Protein AF-A0ABD5JPQ4-F1 (afdb_monomer_lite)

Foldseek 3Di:
DDPVVLVVLLVVLVVDPPVCCVVPDPDDPVSSVVSVVVVVCVVVPCVVVCDPPDDDDDPVLVVQLVVCCVVCVPDDPVRSCVVCVVVVHNPDD

Sequence (93 aa):
YEPADRFWFAALSGLIPRRQWREIFPVTPGTLLAWHRRFIAAKWDYTARRDTGRPPTPTTIKKLVLRLARENPTWGHRRIQGELARLGYRVAA

pLDDT: mean 76.45, std 8.89, range [45.31, 89.56]

InterPro domains:
  IPR009057 Homedomain-like superfamily [SSF46689] (17-88)

Secondary structure (DSSP, 8-state):
--HHHHHHHHHHHTTS-GGGHHHH-SS-HHHHHHHHHHHHHHHT-GGGG---SSPPPPHHHHHHHHHHHHH-TT--HHHHHHHHHHTT-----

Radius of gyration: 28.56 Å; chains: 1; bounding box: 54×21×70 Å

Structure (mmCIF, N/CA/C/O backbone):
data_AF-A0ABD5JPQ4-F1
#
_entry.id   AF-A0ABD5JPQ4-F1
#
loop_
_atom_site.group_PDB
_atom_site.id
_atom_site.type_symbol
_atom_site.label_atom_id
_atom_site.label_alt_id
_atom_site.label_comp_id
_atom_site.label_asym_id
_atom_site.label_entity_id
_atom_site.label_seq_id
_atom_site.pdbx_PDB_ins_code
_atom_site.Cartn_x
_atom_site.Cartn_y
_atom_site.Cartn_z
_atom_site.occupancy
_atom_site.B_iso_or_equiv
_atom_site.auth_seq_id
_atom_site.auth_comp_id
_atom_site.auth_asym_id
_atom_site.auth_atom_id
_atom_site.pdbx_PDB_model_num
ATOM 1 N N . TYR A 1 1 ? 13.868 11.550 -30.697 1.00 56.09 1 TYR A N 1
ATOM 2 C CA . TYR A 1 1 ? 13.816 10.221 -30.063 1.00 56.09 1 TYR A CA 1
ATOM 3 C C . TYR A 1 1 ? 12.646 10.190 -29.114 1.00 56.09 1 TYR A C 1
ATOM 5 O O . TYR A 1 1 ? 12.738 10.749 -28.020 1.00 56.09 1 TYR A O 1
ATOM 13 N N . GLU A 1 2 ? 11.543 9.615 -29.579 1.00 74.19 2 GLU A N 1
ATOM 14 C CA . GLU A 1 2 ? 10.321 9.470 -28.799 1.00 74.19 2 GLU A CA 1
ATOM 15 C C . GLU A 1 2 ? 10.536 8.492 -27.630 1.00 74.19 2 GLU A C 1
ATOM 17 O O . GLU A 1 2 ? 11.408 7.618 -27.681 1.00 74.19 2 GLU A O 1
ATOM 22 N N . PRO A 1 3 ? 9.765 8.616 -26.537 1.00 62.75 3 PRO A N 1
ATOM 23 C CA . PRO A 1 3 ? 9.825 7.677 -25.418 1.00 62.75 3 PRO A CA 1
ATOM 24 C C . PRO A 1 3 ? 9.457 6.235 -25.815 1.00 62.75 3 PRO A C 1
ATOM 26 O O . PRO A 1 3 ? 9.960 5.300 -25.191 1.00 62.75 3 PRO A O 1
ATOM 29 N N . ALA A 1 4 ? 8.658 6.047 -26.871 1.00 70.25 4 ALA A N 1
ATOM 30 C CA . ALA A 1 4 ? 8.316 4.733 -27.415 1.00 70.25 4 ALA A CA 1
ATOM 31 C C . ALA A 1 4 ? 9.527 4.015 -28.041 1.00 70.25 4 ALA A C 1
ATOM 33 O O . ALA A 1 4 ? 9.718 2.820 -27.818 1.00 70.25 4 ALA A O 1
ATOM 34 N N . ASP A 1 5 ? 10.410 4.743 -28.731 1.00 70.50 5 ASP A N 1
ATOM 35 C CA . ASP A 1 5 ? 11.628 4.169 -29.321 1.00 70.50 5 ASP A CA 1
ATOM 36 C C . ASP A 1 5 ? 12.539 3.586 -28.238 1.00 70.50 5 ASP A C 1
ATOM 38 O O . ASP A 1 5 ? 13.088 2.490 -28.358 1.00 70.50 5 ASP A O 1
ATOM 42 N N . ARG A 1 6 ? 12.662 4.307 -27.116 1.00 70.69 6 ARG A N 1
ATOM 43 C CA . ARG A 1 6 ? 13.490 3.900 -25.971 1.00 70.69 6 ARG A CA 1
ATOM 44 C C . ARG A 1 6 ? 13.002 2.597 -25.347 1.00 70.69 6 ARG A C 1
ATOM 46 O O . ARG A 1 6 ? 13.821 1.817 -24.861 1.00 70.69 6 ARG A O 1
ATOM 53 N N . PHE A 1 7 ? 11.692 2.362 -25.372 1.00 69.94 7 PHE A N 1
ATOM 54 C CA . PHE A 1 7 ? 11.085 1.123 -24.902 1.00 69.94 7 PHE A CA 1
ATOM 55 C C . PHE A 1 7 ? 11.466 -0.062 -25.798 1.00 69.94 7 PHE A C 1
ATOM 57 O O . PHE A 1 7 ? 11.946 -1.073 -25.284 1.00 69.94 7 PHE A O 1
ATOM 64 N N . TRP A 1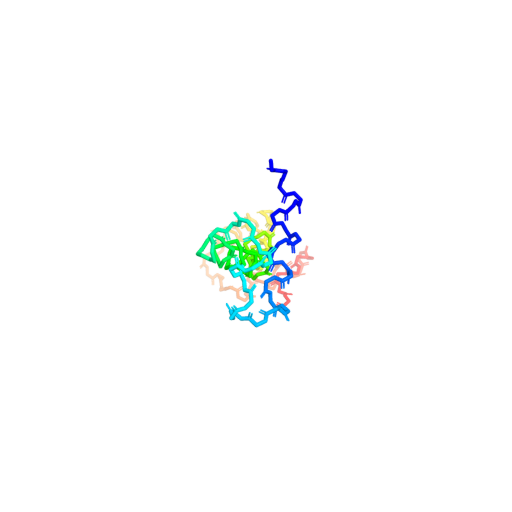 8 ? 11.349 0.080 -27.122 1.00 69.12 8 TRP A N 1
ATOM 65 C CA . TRP A 1 8 ? 11.739 -0.970 -28.070 1.00 69.12 8 TRP A CA 1
ATOM 66 C C . TRP A 1 8 ? 13.230 -1.288 -27.999 1.00 69.12 8 TRP A C 1
ATOM 68 O O . TRP A 1 8 ? 13.606 -2.458 -27.946 1.00 69.12 8 TRP A O 1
ATOM 78 N N . PHE A 1 9 ? 14.080 -0.267 -27.889 1.00 71.12 9 PHE A N 1
ATOM 79 C CA . PHE A 1 9 ? 15.515 -0.457 -27.694 1.00 71.12 9 PHE A CA 1
ATOM 80 C C . PHE A 1 9 ? 15.833 -1.187 -26.382 1.00 71.12 9 PHE A C 1
ATOM 82 O O . PHE A 1 9 ? 16.633 -2.122 -26.374 1.00 71.12 9 PHE A O 1
ATOM 89 N N . ALA A 1 10 ? 15.179 -0.821 -25.276 1.00 69.38 10 ALA A N 1
ATOM 90 C CA . ALA A 1 10 ? 15.365 -1.503 -2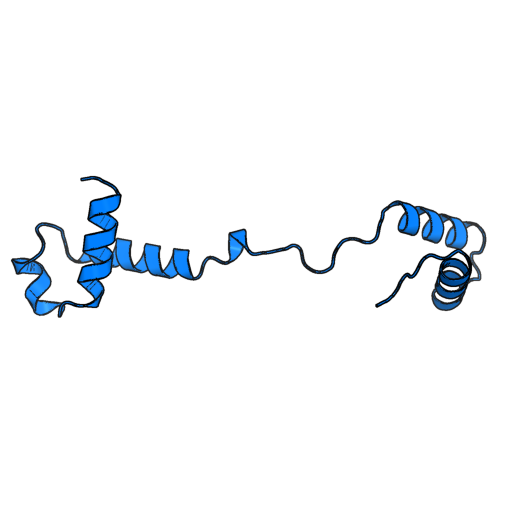3.998 1.00 69.38 10 ALA A CA 1
ATOM 91 C C . ALA A 1 10 ? 14.882 -2.965 -24.041 1.00 69.38 10 ALA A C 1
ATOM 93 O O . ALA A 1 10 ? 15.565 -3.839 -23.507 1.00 69.38 10 ALA A O 1
ATOM 94 N N . ALA A 1 11 ? 13.759 -3.254 -24.702 1.00 71.69 11 ALA A N 1
ATOM 95 C CA . ALA A 1 11 ? 13.237 -4.612 -24.850 1.00 71.69 11 ALA A CA 1
ATOM 96 C C . ALA A 1 11 ? 14.146 -5.486 -25.733 1.00 71.69 11 ALA A C 1
ATOM 98 O O . ALA A 1 11 ? 14.529 -6.586 -25.332 1.00 71.69 11 ALA A O 1
ATOM 99 N N . LEU A 1 12 ? 14.569 -4.968 -26.891 1.00 69.56 12 LEU A N 1
ATOM 100 C CA . LEU A 1 12 ? 15.474 -5.658 -27.817 1.00 69.56 12 LEU A CA 1
ATOM 101 C C . LEU A 1 12 ? 16.869 -5.878 -27.218 1.00 69.56 12 LEU A C 1
ATOM 103 O O . LEU A 1 12 ? 17.517 -6.879 -27.518 1.00 69.56 12 LEU A O 1
ATOM 107 N N . SER A 1 13 ? 17.314 -5.004 -26.309 1.00 69.69 13 SER A N 1
ATOM 108 C CA . SER A 1 13 ? 18.586 -5.185 -25.601 1.00 69.69 13 SER A CA 1
ATOM 109 C C . SER A 1 13 ? 18.662 -6.479 -24.790 1.00 69.69 13 SER A C 1
ATOM 111 O O . SER A 1 13 ? 19.736 -7.061 -24.672 1.00 69.69 13 SER A O 1
ATOM 113 N N . GLY A 1 14 ? 17.534 -6.964 -24.261 1.00 67.62 14 GLY A N 1
ATOM 114 C CA . GLY A 1 14 ? 17.488 -8.216 -23.503 1.00 67.62 14 GLY A CA 1
ATOM 115 C C . GLY A 1 14 ? 17.645 -9.469 -24.372 1.00 67.62 14 GLY A C 1
ATOM 116 O O . GLY A 1 14 ? 18.027 -10.516 -23.857 1.00 67.62 14 GLY A O 1
ATOM 117 N N . LEU A 1 15 ? 17.377 -9.355 -25.677 1.00 69.75 15 LEU A N 1
ATOM 118 C CA . LEU A 1 15 ? 17.382 -10.457 -26.646 1.00 69.75 15 LEU A CA 1
ATOM 119 C C . LEU A 1 15 ? 18.701 -10.571 -27.424 1.00 69.75 15 LEU A C 1
ATOM 121 O O . LEU A 1 15 ? 19.003 -11.633 -27.963 1.00 69.75 15 LEU A O 1
ATOM 125 N N . ILE A 1 16 ? 19.492 -9.497 -27.486 1.00 69.25 16 ILE A N 1
ATOM 126 C CA . ILE A 1 16 ? 20.686 -9.429 -28.336 1.00 69.25 16 ILE A CA 1
ATOM 127 C C . ILE A 1 16 ? 21.960 -9.603 -27.490 1.00 69.25 16 ILE A C 1
ATOM 129 O O . ILE A 1 16 ? 22.138 -8.899 -26.490 1.00 69.25 16 ILE A O 1
ATOM 133 N N . PRO A 1 17 ? 22.908 -10.474 -27.889 1.00 68.38 17 PRO A N 1
ATOM 134 C CA . PRO A 1 17 ? 24.199 -10.608 -27.221 1.00 68.38 17 PRO A CA 1
ATOM 135 C C . PRO A 1 17 ? 24.975 -9.283 -27.194 1.00 68.38 17 PRO A C 1
ATOM 137 O O . PRO A 1 17 ? 25.145 -8.627 -28.221 1.00 68.38 17 PRO A O 1
ATOM 140 N N . ARG A 1 18 ? 25.542 -8.924 -26.032 1.00 66.06 18 ARG A N 1
ATOM 141 C CA . ARG A 1 18 ? 26.275 -7.655 -25.800 1.00 66.06 18 ARG A CA 1
ATOM 142 C C . ARG A 1 18 ? 27.377 -7.335 -26.816 1.00 66.06 18 ARG A C 1
ATOM 144 O O . ARG A 1 18 ? 27.757 -6.178 -26.958 1.00 66.06 18 ARG A O 1
ATOM 151 N N . ARG A 1 19 ? 27.899 -8.352 -27.506 1.00 69.88 19 ARG A N 1
ATOM 152 C CA . ARG A 1 19 ? 28.951 -8.221 -28.523 1.00 69.88 19 ARG A CA 1
ATOM 153 C C . ARG A 1 19 ? 28.480 -7.457 -29.765 1.00 69.88 19 ARG A C 1
ATOM 155 O O . ARG A 1 19 ? 29.274 -6.736 -30.347 1.00 69.88 19 ARG A O 1
ATOM 162 N N . GLN A 1 20 ? 27.200 -7.565 -30.115 1.00 71.06 20 GLN A N 1
ATOM 163 C CA . GLN A 1 20 ? 26.631 -6.997 -31.346 1.00 71.06 20 GLN A CA 1
ATOM 164 C C . GLN A 1 20 ? 25.990 -5.617 -31.127 1.00 71.06 20 GLN A C 1
ATOM 166 O O . GLN A 1 20 ? 25.541 -4.965 -32.064 1.00 71.06 20 GLN A O 1
ATOM 171 N N . TRP A 1 21 ? 25.959 -5.125 -29.885 1.00 70.31 21 TRP A N 1
ATOM 172 C CA . TRP A 1 21 ? 25.281 -3.868 -29.558 1.00 70.31 21 TRP A CA 1
ATOM 173 C C . TRP A 1 21 ? 25.920 -2.642 -30.216 1.00 70.31 21 TRP A C 1
ATOM 175 O O . TRP A 1 21 ? 25.221 -1.670 -30.473 1.00 70.31 21 TRP A O 1
ATOM 185 N N . ARG A 1 22 ? 27.231 -2.684 -30.483 1.00 66.06 22 ARG A N 1
ATOM 186 C CA . ARG A 1 22 ? 27.967 -1.594 -31.144 1.00 66.06 22 ARG A CA 1
ATOM 187 C C . ARG A 1 22 ? 27.645 -1.454 -32.633 1.00 66.06 22 ARG A C 1
ATOM 189 O O . ARG A 1 22 ? 27.811 -0.365 -33.162 1.00 66.06 22 ARG A O 1
ATOM 196 N N . GLU A 1 23 ? 27.216 -2.532 -33.281 1.00 71.38 23 GLU A N 1
ATOM 197 C CA . GLU A 1 23 ? 26.878 -2.540 -34.710 1.00 71.38 23 GLU A CA 1
ATOM 198 C C . GLU A 1 23 ? 25.390 -2.265 -34.939 1.00 71.38 23 GLU A C 1
ATOM 200 O O . GLU A 1 23 ? 25.022 -1.621 -35.914 1.00 71.38 23 GLU A O 1
ATOM 205 N N . ILE A 1 24 ? 24.531 -2.727 -34.025 1.00 70.31 24 ILE A N 1
ATOM 206 C CA . ILE A 1 24 ? 23.073 -2.681 -34.194 1.00 70.31 24 ILE A CA 1
ATOM 207 C C . ILE A 1 24 ? 22.468 -1.379 -33.660 1.00 70.31 24 ILE A C 1
ATOM 209 O O . ILE A 1 24 ? 21.478 -0.892 -34.207 1.00 70.31 24 ILE A O 1
ATOM 213 N N . PHE A 1 25 ? 23.028 -0.803 -32.589 1.00 69.50 25 PHE A N 1
ATOM 214 C CA . PHE A 1 25 ? 22.438 0.370 -31.948 1.00 69.50 25 PHE A CA 1
ATOM 215 C C . PHE A 1 25 ? 23.287 1.631 -32.155 1.00 69.50 25 PHE A C 1
ATOM 217 O O . PHE A 1 25 ? 24.452 1.652 -31.759 1.00 69.50 25 PHE A O 1
ATOM 224 N N . PRO A 1 26 ? 22.691 2.739 -32.641 1.00 72.56 26 PRO A N 1
ATOM 225 C CA . PRO A 1 26 ? 23.364 4.038 -32.732 1.00 72.56 26 PRO A CA 1
ATOM 226 C C . PRO A 1 26 ? 23.530 4.723 -31.360 1.00 72.56 26 PRO A C 1
ATOM 228 O O . PRO A 1 26 ? 23.918 5.886 -31.279 1.00 72.56 26 PRO A O 1
ATOM 231 N N . VAL A 1 27 ? 23.193 4.031 -30.266 1.00 67.81 27 VAL A N 1
ATOM 232 C CA . VAL A 1 27 ? 23.144 4.562 -28.900 1.00 67.81 27 VAL A CA 1
ATOM 233 C C . VAL A 1 27 ? 24.150 3.821 -28.026 1.00 67.81 27 VAL A C 1
ATOM 235 O O . VAL A 1 27 ? 24.274 2.599 -28.094 1.00 67.81 27 VAL A O 1
ATOM 238 N N . THR A 1 28 ? 24.834 4.554 -27.146 1.00 76.25 28 THR A N 1
ATOM 239 C CA . THR A 1 28 ? 25.810 3.993 -26.207 1.00 76.25 28 THR A CA 1
ATOM 240 C C . THR A 1 28 ? 25.211 2.828 -25.399 1.00 76.25 28 THR A C 1
ATOM 242 O O . THR A 1 28 ? 24.174 3.010 -24.750 1.00 76.25 28 THR A O 1
ATOM 245 N N . PRO A 1 29 ? 25.886 1.662 -25.331 1.00 69.81 29 PRO A N 1
ATOM 246 C CA . PRO A 1 29 ? 25.448 0.496 -24.555 1.00 69.81 29 PRO A CA 1
ATOM 247 C C . PRO A 1 29 ? 25.055 0.805 -23.102 1.00 69.81 29 PRO A C 1
ATOM 249 O O . PRO A 1 29 ? 24.132 0.202 -22.555 1.00 69.81 29 PRO A O 1
ATOM 252 N N . GLY A 1 30 ? 25.733 1.773 -22.473 1.00 75.88 30 GLY A N 1
ATOM 253 C CA . GLY A 1 30 ? 25.433 2.224 -21.112 1.00 75.88 30 GLY A CA 1
ATOM 254 C C . GLY A 1 30 ? 24.043 2.852 -20.963 1.00 75.88 30 GLY A C 1
ATOM 255 O O . GLY A 1 30 ? 23.363 2.604 -19.969 1.00 75.88 30 GLY A O 1
ATOM 256 N N . THR A 1 31 ? 23.582 3.600 -21.965 1.00 80.19 31 THR A N 1
ATOM 257 C CA . THR A 1 31 ? 22.255 4.233 -21.968 1.00 80.19 31 THR A 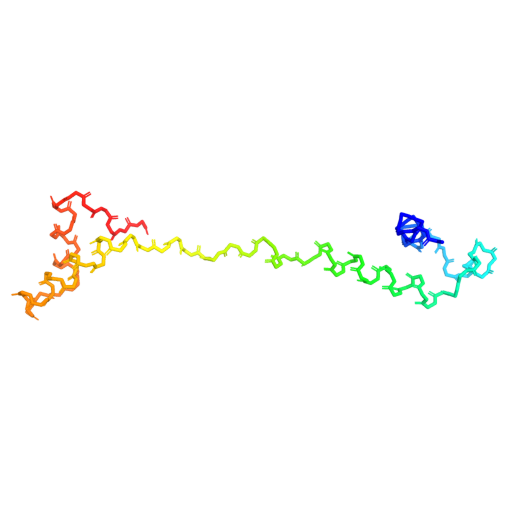CA 1
ATOM 258 C C . THR A 1 31 ? 21.147 3.192 -22.120 1.00 80.19 31 THR A C 1
ATOM 260 O O . THR A 1 31 ? 20.142 3.248 -21.414 1.00 80.19 31 THR A O 1
ATOM 263 N N . LEU A 1 32 ? 21.373 2.186 -22.970 1.00 75.88 32 LEU A N 1
ATOM 264 C CA . LEU A 1 32 ? 20.474 1.047 -23.163 1.00 75.88 32 LEU A CA 1
ATOM 265 C C . LEU A 1 32 ? 20.282 0.259 -21.854 1.00 75.88 32 LEU A C 1
ATOM 267 O O . LEU A 1 32 ? 19.159 -0.011 -21.427 1.00 75.88 32 LEU A O 1
ATOM 271 N N . LEU A 1 33 ? 21.389 -0.021 -21.157 1.00 79.62 33 LEU A N 1
ATOM 272 C CA . LEU A 1 33 ? 21.390 -0.662 -19.838 1.00 79.62 33 LEU A CA 1
ATOM 273 C C . LEU A 1 33 ? 20.665 0.176 -18.780 1.00 79.62 33 LEU A C 1
ATOM 275 O O . LEU A 1 33 ? 19.952 -0.383 -17.944 1.00 79.62 33 LEU A O 1
ATOM 279 N N . ALA A 1 34 ? 20.828 1.500 -18.803 1.00 82.56 34 ALA A N 1
ATOM 280 C CA . ALA A 1 34 ? 20.138 2.396 -17.881 1.00 82.56 34 ALA A CA 1
ATOM 281 C C . ALA A 1 34 ? 18.614 2.363 -18.087 1.00 82.56 34 ALA A C 1
ATOM 283 O O . ALA A 1 34 ? 17.865 2.313 -17.108 1.00 82.56 34 ALA A O 1
ATOM 284 N N . TRP A 1 35 ? 18.144 2.330 -19.338 1.00 83.00 35 TRP A N 1
ATOM 285 C CA . TRP A 1 35 ? 16.717 2.188 -19.648 1.00 83.00 35 TRP A CA 1
ATOM 286 C C . TRP A 1 35 ? 16.175 0.816 -19.254 1.00 83.00 35 TRP A C 1
ATOM 288 O O . TRP A 1 35 ? 15.137 0.745 -18.600 1.00 83.00 35 TRP A O 1
ATOM 298 N N . HIS A 1 36 ? 16.909 -0.258 -19.548 1.00 79.38 36 HIS A N 1
ATOM 299 C CA . HIS A 1 36 ? 16.530 -1.613 -19.149 1.00 79.38 36 HIS A CA 1
ATOM 300 C C . HIS A 1 36 ? 16.396 -1.749 -17.622 1.00 79.38 36 HIS A C 1
ATOM 302 O O . HIS A 1 36 ? 15.400 -2.270 -17.122 1.00 79.38 36 HIS A O 1
ATOM 308 N N . ARG A 1 37 ? 17.354 -1.208 -16.853 1.00 82.75 37 ARG A N 1
ATOM 309 C CA . ARG A 1 37 ? 17.284 -1.186 -15.380 1.00 82.75 37 ARG A CA 1
ATOM 310 C C . ARG A 1 37 ? 16.083 -0.397 -14.869 1.00 82.75 37 ARG A C 1
ATOM 312 O O . ARG A 1 37 ? 15.406 -0.870 -13.962 1.00 82.75 37 ARG A O 1
ATOM 319 N N . ARG A 1 38 ? 15.799 0.773 -15.454 1.00 83.94 38 ARG A N 1
ATOM 320 C CA . ARG A 1 38 ? 14.609 1.570 -15.111 1.00 83.94 38 ARG A CA 1
ATOM 321 C C . ARG A 1 38 ? 13.316 0.812 -15.392 1.00 83.94 38 ARG A C 1
ATOM 323 O O . ARG A 1 38 ? 12.410 0.865 -14.572 1.00 83.94 38 ARG A O 1
ATOM 330 N N . PHE A 1 39 ? 13.243 0.088 -16.505 1.00 81.06 39 PHE A N 1
ATOM 331 C CA . PHE A 1 39 ? 12.062 -0.695 -16.851 1.00 81.06 39 PHE A CA 1
ATOM 332 C C . PHE A 1 39 ? 11.843 -1.874 -15.896 1.00 81.06 39 PHE A C 1
ATOM 334 O O . PHE A 1 39 ? 10.733 -2.075 -15.411 1.00 81.06 39 PHE A O 1
ATOM 341 N N . ILE A 1 40 ? 12.906 -2.613 -15.560 1.00 81.75 40 ILE A N 1
ATOM 342 C CA . ILE A 1 40 ? 12.835 -3.671 -14.544 1.00 81.75 40 ILE A CA 1
ATOM 343 C C . ILE A 1 40 ? 12.397 -3.086 -13.201 1.00 81.75 40 ILE A C 1
ATOM 345 O O . ILE A 1 40 ? 11.485 -3.626 -12.583 1.00 81.75 40 ILE A O 1
ATOM 349 N N . ALA A 1 41 ? 12.999 -1.977 -12.768 1.00 83.69 41 ALA A N 1
ATOM 350 C CA . ALA A 1 41 ? 12.621 -1.317 -11.523 1.00 83.69 41 ALA A CA 1
ATOM 351 C C . ALA A 1 41 ? 11.139 -0.915 -11.523 1.00 83.69 41 ALA A C 1
ATOM 353 O O . ALA A 1 41 ? 10.444 -1.225 -10.567 1.00 83.69 41 ALA A O 1
ATOM 354 N N . ALA A 1 42 ? 10.637 -0.330 -12.614 1.00 82.06 42 ALA A N 1
ATOM 355 C CA . ALA A 1 42 ? 9.231 0.049 -12.754 1.00 82.06 42 ALA A CA 1
ATOM 356 C C . ALA A 1 42 ? 8.275 -1.159 -12.769 1.00 82.06 42 ALA A C 1
ATOM 358 O O . ALA A 1 42 ? 7.190 -1.087 -12.202 1.00 82.06 42 ALA A O 1
ATOM 359 N N . LYS A 1 43 ? 8.667 -2.296 -13.365 1.00 79.81 43 LYS A N 1
ATOM 360 C CA . LYS A 1 43 ? 7.869 -3.538 -13.328 1.00 79.81 43 LYS A CA 1
ATOM 361 C C . LYS A 1 43 ? 7.676 -4.058 -11.901 1.00 79.81 43 LYS A C 1
ATOM 363 O O . LYS A 1 43 ? 6.626 -4.617 -11.592 1.00 79.81 43 LYS A O 1
ATOM 368 N N . TRP A 1 44 ? 8.695 -3.898 -11.061 1.00 78.56 44 TRP A N 1
ATOM 369 C CA . TRP A 1 44 ? 8.680 -4.309 -9.656 1.00 78.56 44 TRP A CA 1
ATOM 370 C C . TRP A 1 44 ? 8.317 -3.168 -8.703 1.00 78.56 44 TRP A C 1
ATOM 372 O O . TRP A 1 44 ? 8.339 -3.355 -7.485 1.00 78.56 44 TRP A O 1
ATOM 382 N N . ASP A 1 45 ? 7.960 -2.002 -9.238 1.00 77.69 45 ASP A N 1
ATOM 383 C CA . ASP A 1 45 ? 7.499 -0.878 -8.447 1.00 77.69 45 ASP A CA 1
ATOM 384 C C . ASP A 1 45 ? 6.037 -1.105 -8.049 1.00 77.69 45 ASP A C 1
ATOM 386 O O . ASP A 1 45 ? 5.083 -0.708 -8.719 1.00 77.69 45 ASP A O 1
ATOM 390 N N . TYR A 1 46 ? 5.856 -1.801 -6.930 1.00 66.94 46 TYR A N 1
ATOM 391 C CA . TYR A 1 46 ? 4.546 -2.016 -6.324 1.00 66.94 46 TYR A CA 1
ATOM 392 C C . TYR A 1 46 ? 4.057 -0.801 -5.529 1.00 66.94 46 TYR A C 1
ATOM 394 O O . TYR A 1 46 ? 3.033 -0.907 -4.859 1.00 66.94 46 TYR A O 1
ATOM 402 N N . THR A 1 47 ? 4.732 0.355 -5.588 1.00 70.38 47 THR A N 1
ATOM 403 C CA . THR A 1 47 ? 4.359 1.540 -4.797 1.00 70.38 47 THR A CA 1
ATOM 404 C C . THR A 1 47 ? 2.942 2.017 -5.117 1.00 70.38 47 THR A C 1
ATOM 406 O O . THR A 1 47 ? 2.192 2.340 -4.202 1.00 70.38 47 THR A O 1
ATOM 409 N N . ALA A 1 48 ? 2.520 1.953 -6.385 1.00 69.25 48 ALA A N 1
ATOM 410 C CA . ALA A 1 48 ? 1.149 2.281 -6.794 1.00 69.25 48 ALA A CA 1
ATOM 411 C C . ALA A 1 48 ? 0.105 1.220 -6.385 1.00 69.25 48 ALA A C 1
ATOM 413 O O . ALA A 1 48 ? -1.080 1.520 -6.301 1.00 69.25 48 ALA A O 1
ATOM 414 N N . ARG A 1 49 ? 0.535 -0.023 -6.132 1.00 65.44 49 ARG A N 1
ATOM 415 C CA . ARG A 1 49 ? -0.313 -1.135 -5.656 1.00 65.44 49 ARG A CA 1
ATOM 416 C C . ARG A 1 49 ? -0.219 -1.335 -4.147 1.00 65.44 49 ARG A C 1
ATOM 418 O O . ARG A 1 49 ? -0.741 -2.316 -3.620 1.00 65.44 49 ARG A O 1
ATOM 425 N N . ARG A 1 5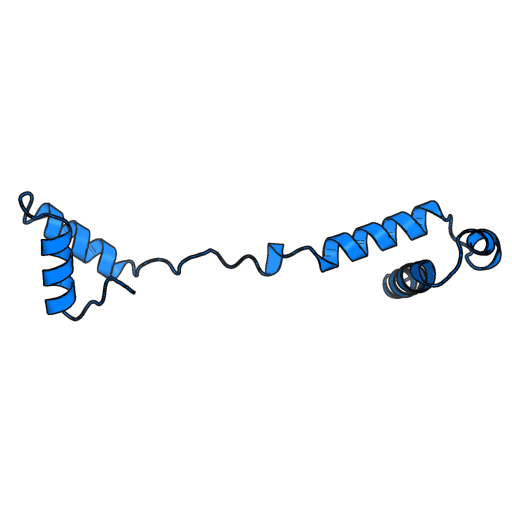0 ? 0.477 -0.435 -3.452 1.00 62.38 50 ARG A N 1
ATOM 426 C CA . ARG A 1 50 ? 0.625 -0.467 -2.006 1.00 62.38 50 ARG A CA 1
ATOM 427 C C . ARG A 1 50 ? -0.667 0.048 -1.393 1.00 62.38 50 ARG A C 1
ATOM 429 O O . ARG A 1 50 ? -0.769 1.206 -1.003 1.00 62.38 50 ARG A O 1
ATOM 436 N N . ASP A 1 51 ? -1.662 -0.825 -1.352 1.00 65.38 51 ASP A N 1
ATOM 437 C CA . ASP A 1 51 ? -2.871 -0.551 -0.600 1.00 65.38 51 ASP A CA 1
ATOM 438 C C . ASP A 1 51 ? -2.504 -0.451 0.887 1.00 65.38 51 ASP A C 1
ATOM 440 O O . ASP A 1 51 ? -1.614 -1.161 1.376 1.00 65.38 51 ASP A O 1
ATOM 444 N N . THR A 1 52 ? -3.121 0.484 1.605 1.00 66.88 52 THR A N 1
ATOM 445 C CA . THR A 1 52 ? -2.746 0.798 2.994 1.00 66.88 52 THR A CA 1
ATOM 446 C C . THR A 1 52 ? -3.296 -0.269 3.940 1.00 66.88 52 THR A C 1
ATOM 448 O O . THR A 1 52 ? -4.223 -0.024 4.698 1.00 66.88 52 THR A O 1
ATOM 451 N N . GLY A 1 53 ? -2.721 -1.472 3.900 1.00 73.06 53 GLY A N 1
ATOM 452 C CA . GLY A 1 53 ? -2.962 -2.554 4.856 1.00 73.06 53 GLY A CA 1
ATOM 453 C C . GLY A 1 53 ? -4.440 -2.818 5.186 1.00 73.06 53 GLY A C 1
ATOM 454 O O . GLY A 1 53 ? -5.306 -2.832 4.316 1.00 73.06 53 GLY A O 1
ATOM 455 N N . ARG A 1 54 ? -4.730 -3.088 6.467 1.00 68.06 54 ARG A N 1
ATOM 456 C CA . ARG A 1 54 ? -6.093 -3.361 6.951 1.00 68.06 54 ARG A CA 1
ATOM 457 C C . ARG A 1 54 ? -6.971 -2.115 6.756 1.00 68.06 54 ARG A C 1
ATOM 459 O O . ARG A 1 54 ? -6.571 -1.050 7.232 1.00 68.06 54 ARG A O 1
ATOM 466 N N . PRO A 1 55 ? -8.181 -2.241 6.175 1.00 73.31 55 PRO A N 1
ATOM 467 C CA . PRO A 1 55 ? -9.090 -1.112 6.048 1.00 73.31 55 PRO A CA 1
ATOM 468 C C . PRO A 1 55 ? -9.330 -0.475 7.425 1.00 73.31 55 PRO A C 1
ATOM 470 O O . PRO A 1 55 ? -9.543 -1.194 8.413 1.00 73.31 55 PRO A O 1
ATOM 473 N N . PRO A 1 56 ? -9.263 0.861 7.528 1.00 70.69 56 PRO A N 1
ATOM 474 C CA . PRO A 1 56 ? -9.404 1.544 8.801 1.00 70.69 56 PRO A CA 1
ATOM 475 C C . PRO A 1 56 ? -10.787 1.271 9.397 1.00 70.69 56 PRO A C 1
ATOM 477 O O . PRO A 1 56 ? -11.804 1.358 8.711 1.00 70.69 56 PRO A O 1
ATOM 480 N N . THR A 1 57 ? -10.842 0.970 10.700 1.00 75.00 57 THR A N 1
ATOM 481 C CA . THR A 1 57 ? -12.122 0.823 11.406 1.00 75.00 57 THR A CA 1
ATOM 482 C C . THR A 1 57 ? -12.946 2.109 11.249 1.00 75.00 57 THR A C 1
ATOM 484 O O . THR A 1 57 ? -12.399 3.189 11.518 1.00 75.00 57 THR A O 1
ATOM 487 N N . PRO A 1 58 ? -14.242 2.017 10.885 1.00 82.69 58 PRO A N 1
ATOM 488 C CA . PRO A 1 58 ? -15.122 3.172 10.756 1.00 82.69 58 PRO A CA 1
ATOM 489 C C . PRO A 1 58 ? -15.048 4.096 11.976 1.00 82.69 58 PRO A C 1
ATOM 491 O O . PRO A 1 58 ? -15.100 3.649 13.127 1.00 82.69 58 PRO A O 1
ATOM 494 N N . THR A 1 59 ? -14.940 5.403 11.734 1.00 82.75 59 THR A N 1
ATOM 495 C CA . THR A 1 59 ? -14.808 6.428 12.786 1.00 82.75 59 THR A CA 1
ATOM 496 C C . THR A 1 59 ? -15.982 6.415 13.765 1.00 82.75 59 THR A C 1
ATOM 498 O O . THR A 1 59 ? -15.782 6.659 14.954 1.00 82.75 59 THR A O 1
ATOM 501 N N . THR A 1 60 ? -17.181 6.053 13.303 1.00 83.56 60 THR A N 1
ATOM 502 C CA . THR A 1 60 ? -18.380 5.854 14.131 1.00 83.56 60 THR A CA 1
ATOM 503 C C . THR A 1 60 ? -18.163 4.795 15.210 1.00 83.56 60 THR A C 1
ATOM 505 O O . THR A 1 60 ? -18.451 5.040 16.380 1.00 83.56 60 THR A O 1
ATOM 508 N N . ILE A 1 61 ? -17.572 3.653 14.847 1.00 84.06 61 ILE A N 1
ATOM 509 C CA . ILE A 1 61 ? -17.290 2.557 15.783 1.00 84.06 61 ILE A CA 1
ATOM 510 C C . ILE A 1 61 ? -16.229 2.996 16.795 1.00 84.06 61 ILE A C 1
ATOM 512 O O . ILE A 1 61 ? -16.396 2.777 17.991 1.00 84.06 61 ILE A O 1
ATOM 516 N N . LYS A 1 62 ? -15.170 3.688 16.349 1.00 85.88 62 LYS A N 1
ATOM 517 C CA . LYS A 1 62 ? -14.143 4.237 17.254 1.00 85.88 62 LYS A CA 1
ATOM 518 C C . LYS A 1 62 ? -14.741 5.197 18.287 1.00 85.88 62 LYS A C 1
ATOM 520 O O . LYS A 1 62 ? -14.420 5.093 19.467 1.00 85.88 62 LYS A O 1
ATOM 525 N N . LYS A 1 63 ? -15.624 6.109 17.863 1.00 88.94 63 LYS A N 1
ATOM 526 C CA . LYS A 1 63 ? -16.306 7.047 18.772 1.00 88.94 63 LYS A CA 1
ATOM 527 C C . LYS A 1 63 ? -17.180 6.314 19.790 1.00 88.94 63 LYS A C 1
ATOM 529 O O . LYS A 1 63 ? -17.150 6.667 20.965 1.00 88.94 63 LYS A O 1
ATOM 534 N N . LEU A 1 64 ? -17.905 5.282 19.358 1.00 87.06 64 LEU A N 1
ATOM 535 C CA . LEU A 1 64 ? -18.750 4.475 20.237 1.00 87.06 64 LEU A CA 1
ATOM 536 C C . LEU A 1 64 ? -17.924 3.703 21.278 1.00 87.06 64 LEU A C 1
ATOM 538 O O . LEU A 1 64 ? -18.247 3.745 22.461 1.00 87.06 64 LEU A O 1
ATOM 542 N N . VAL A 1 65 ? -16.818 3.078 20.861 1.00 86.38 65 VAL A N 1
ATOM 543 C CA . VAL A 1 65 ? -15.867 2.398 21.762 1.00 86.38 65 VAL A CA 1
ATOM 544 C C . VAL A 1 65 ? -15.325 3.357 22.817 1.00 86.38 65 VAL A C 1
ATOM 546 O O . VAL A 1 65 ? -15.345 3.042 24.003 1.00 86.38 65 VAL A O 1
ATOM 549 N N . LEU A 1 66 ? -14.857 4.537 22.397 1.00 89.31 66 LEU A N 1
ATOM 550 C CA . LEU A 1 66 ? -14.295 5.534 23.309 1.00 89.31 66 LEU A CA 1
ATOM 551 C C . LEU A 1 66 ? -15.341 6.077 24.286 1.00 89.31 66 LEU A C 1
ATOM 553 O O . LEU A 1 66 ? -15.012 6.341 25.440 1.00 89.31 66 LEU A O 1
ATOM 557 N N . ARG A 1 67 ? -16.593 6.228 23.843 1.00 89.56 67 ARG A N 1
ATOM 558 C CA . ARG A 1 67 ? -17.704 6.623 24.710 1.00 89.56 67 ARG A CA 1
ATOM 559 C C . ARG A 1 67 ? -17.994 5.552 25.763 1.00 89.56 67 ARG A C 1
ATOM 561 O O . ARG A 1 67 ? -17.982 5.873 26.944 1.00 89.56 67 ARG A O 1
ATOM 568 N N . LEU A 1 68 ? -18.145 4.292 25.350 1.00 86.69 68 LEU A N 1
ATOM 569 C CA . LEU A 1 68 ? -18.390 3.162 26.256 1.00 86.69 68 LEU A CA 1
ATOM 570 C C . LEU A 1 68 ? -17.262 2.985 27.279 1.00 86.69 68 LEU A C 1
ATOM 572 O O . LEU A 1 68 ? -17.536 2.757 28.454 1.00 86.69 68 LEU A O 1
ATOM 576 N N . ALA A 1 69 ? -16.006 3.138 26.848 1.00 87.38 69 ALA A N 1
ATOM 577 C CA . ALA A 1 69 ? -14.840 3.054 27.724 1.00 87.38 69 ALA A CA 1
ATOM 578 C C . ALA A 1 69 ? -14.779 4.199 28.750 1.00 87.38 69 ALA A C 1
ATOM 580 O O . ALA A 1 69 ? -14.361 3.985 29.884 1.00 87.38 69 ALA A O 1
ATOM 581 N N . ARG A 1 70 ? -15.199 5.414 28.368 1.00 88.62 70 ARG A N 1
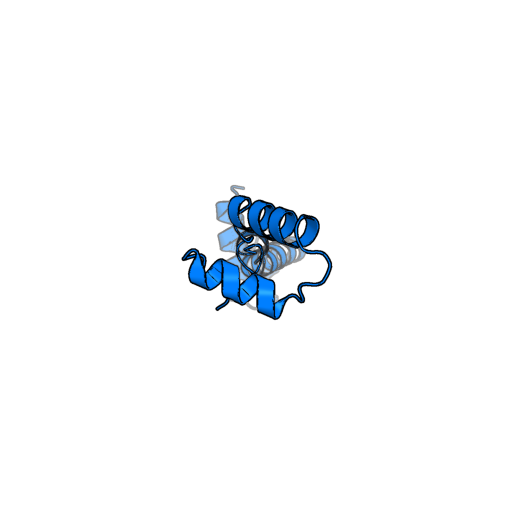ATOM 582 C CA . ARG A 1 70 ? -15.271 6.564 29.285 1.00 88.62 70 ARG A CA 1
ATOM 583 C C . ARG A 1 70 ? -16.414 6.439 30.283 1.00 88.62 70 ARG A C 1
ATOM 585 O O . ARG A 1 70 ? -16.232 6.777 31.444 1.00 88.62 70 ARG A O 1
ATOM 592 N N . GLU A 1 71 ? -17.574 5.977 29.829 1.00 89.50 71 GLU A N 1
ATOM 593 C CA . GLU A 1 71 ? -18.757 5.799 30.676 1.00 89.50 71 GLU A CA 1
ATOM 594 C C . GLU A 1 71 ? -18.594 4.610 31.639 1.00 89.50 71 GLU A C 1
ATOM 596 O O . GLU A 1 71 ? -19.174 4.619 32.720 1.00 89.50 71 GLU A O 1
ATOM 601 N N . ASN A 1 72 ? -17.769 3.613 31.289 1.00 85.06 72 ASN A N 1
ATOM 602 C CA . ASN A 1 72 ? -17.568 2.404 32.088 1.00 85.06 72 ASN A CA 1
ATOM 603 C C . ASN A 1 72 ? -16.073 2.051 32.235 1.00 85.06 72 ASN A C 1
ATOM 605 O O . ASN A 1 72 ? -15.585 1.122 31.585 1.00 85.06 72 ASN A O 1
ATOM 609 N N . PRO A 1 73 ? -15.329 2.742 33.117 1.00 85.00 73 PRO A N 1
ATOM 610 C CA . PRO A 1 73 ? -13.880 2.565 33.256 1.00 85.00 73 PRO A CA 1
ATOM 611 C C . PRO A 1 73 ? -13.452 1.185 33.786 1.00 85.00 73 PRO A C 1
ATOM 613 O O . PRO A 1 73 ? -12.294 0.805 33.644 1.00 85.00 73 PRO A O 1
ATOM 616 N N . THR A 1 74 ? -14.367 0.409 34.372 1.00 89.00 74 THR A N 1
ATOM 617 C CA . THR A 1 74 ? -14.108 -0.965 34.841 1.00 89.00 74 THR A CA 1
ATOM 618 C C . THR A 1 74 ? -14.258 -2.019 33.740 1.00 89.00 74 THR A C 1
ATOM 620 O O . THR A 1 74 ? -13.953 -3.194 33.959 1.00 89.00 74 THR A O 1
ATOM 623 N N . TRP A 1 75 ? -14.746 -1.646 32.553 1.00 88.38 75 TRP A N 1
ATOM 624 C CA . TRP A 1 75 ? -14.989 -2.597 31.473 1.00 88.38 75 TRP A CA 1
ATOM 625 C C . TRP A 1 75 ? -13.709 -2.906 30.695 1.00 88.38 75 TRP A C 1
A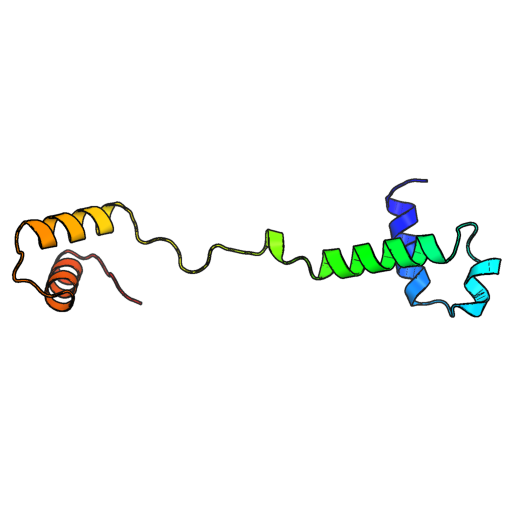TOM 627 O O . TRP A 1 75 ? -13.089 -2.038 30.088 1.00 88.38 75 TRP A O 1
ATOM 637 N N . GLY A 1 76 ? -13.345 -4.188 30.647 1.00 85.88 76 GLY A N 1
ATOM 638 C CA . GLY A 1 76 ? -12.273 -4.678 29.781 1.00 85.88 76 GLY A CA 1
ATOM 639 C C . GLY A 1 76 ? -12.673 -4.728 28.301 1.00 85.88 76 GLY A C 1
ATOM 640 O O . GLY A 1 76 ? -13.854 -4.784 27.949 1.00 85.88 76 GLY A O 1
ATOM 641 N N . HIS A 1 77 ? -11.678 -4.804 27.413 1.00 84.94 77 HIS A N 1
ATOM 642 C CA . HIS A 1 77 ? -11.874 -4.777 25.955 1.00 84.94 77 HIS A CA 1
ATOM 643 C C . HIS A 1 77 ? -12.845 -5.854 25.425 1.00 84.94 77 HIS A C 1
ATOM 645 O O . HIS A 1 77 ? -13.616 -5.577 24.509 1.00 84.94 77 HIS A O 1
ATOM 651 N N . ARG A 1 78 ? -12.871 -7.063 26.015 1.00 84.44 78 ARG A N 1
ATOM 652 C CA . ARG A 1 78 ? -13.828 -8.127 25.637 1.00 84.44 78 ARG A CA 1
ATOM 653 C C . ARG A 1 78 ? -15.275 -7.748 25.947 1.00 84.44 78 ARG A C 1
ATOM 655 O O . ARG A 1 78 ? -16.167 -8.084 25.176 1.00 84.44 78 ARG A O 1
ATOM 662 N N . ARG A 1 79 ? -15.511 -7.046 27.061 1.00 85.94 79 ARG A N 1
ATOM 663 C CA . ARG A 1 79 ? -16.853 -6.603 27.468 1.00 85.94 79 ARG A CA 1
ATOM 664 C C . ARG A 1 79 ? -17.372 -5.548 26.491 1.00 85.94 79 ARG A C 1
ATOM 666 O O . ARG A 1 79 ? -18.481 -5.676 25.994 1.00 85.94 79 ARG A O 1
ATOM 673 N N . ILE A 1 80 ? -16.523 -4.581 26.135 1.00 86.38 80 ILE A N 1
ATOM 674 C CA . ILE A 1 80 ? -16.844 -3.539 25.148 1.00 86.38 80 ILE A CA 1
ATOM 675 C C . ILE A 1 80 ? -17.097 -4.159 23.764 1.00 86.38 80 ILE A C 1
ATOM 677 O O . ILE A 1 80 ? -18.053 -3.784 23.094 1.00 86.38 80 ILE A O 1
ATOM 681 N N . GLN A 1 81 ? -16.299 -5.149 23.346 1.00 85.12 81 GLN A N 1
ATOM 682 C CA . GLN A 1 81 ? -16.530 -5.880 22.094 1.00 85.12 81 GLN A CA 1
ATOM 683 C C . GLN A 1 81 ? -17.878 -6.621 22.092 1.00 85.12 81 GLN A C 1
ATOM 685 O O . GLN A 1 81 ? -18.578 -6.599 21.082 1.00 85.12 81 GLN A O 1
ATOM 690 N N . GLY A 1 82 ? -18.251 -7.251 23.210 1.00 86.75 82 GLY A N 1
ATOM 691 C CA . GLY A 1 82 ? -19.544 -7.921 23.364 1.00 86.75 82 GLY A CA 1
ATOM 692 C C . GLY A 1 82 ? -20.727 -6.957 23.255 1.00 86.75 82 GLY A C 1
ATOM 693 O O . GLY A 1 82 ? -21.686 -7.248 22.545 1.00 86.75 82 GLY A O 1
ATOM 694 N N . GLU A 1 83 ? -20.634 -5.781 23.879 1.00 87.81 83 GLU A N 1
ATOM 695 C CA . GLU A 1 83 ? -21.665 -4.737 23.771 1.00 87.81 83 GLU A CA 1
ATOM 696 C C . GLU A 1 83 ? -21.763 -4.169 22.350 1.00 87.81 83 GLU A C 1
ATOM 698 O O . GLU A 1 83 ? -22.858 -3.997 21.820 1.00 87.81 83 GLU A O 1
ATOM 703 N N . LEU A 1 84 ? -20.634 -3.958 21.670 1.00 85.56 84 LEU A N 1
ATOM 704 C CA . LEU A 1 84 ? -20.639 -3.561 20.259 1.00 85.56 84 LEU A CA 1
ATOM 705 C C . LEU A 1 84 ? -21.294 -4.619 19.367 1.00 85.56 84 LEU A C 1
ATOM 707 O O . LEU A 1 84 ? -22.087 -4.265 18.498 1.00 85.56 84 LEU A O 1
ATOM 711 N N . ALA A 1 85 ? -21.001 -5.901 19.600 1.00 84.81 85 ALA A N 1
ATOM 712 C CA . ALA A 1 85 ? -21.623 -6.999 18.869 1.00 84.81 85 ALA A CA 1
ATOM 713 C C . ALA A 1 85 ? -23.137 -7.058 19.127 1.00 84.81 85 ALA A C 1
ATOM 715 O O . ALA A 1 85 ? -23.908 -7.270 18.191 1.00 84.81 85 ALA A O 1
ATOM 716 N N . ARG A 1 86 ? -23.571 -6.793 20.367 1.00 80.94 86 ARG A N 1
ATOM 717 C CA . ARG A 1 86 ? -24.989 -6.688 20.743 1.00 80.94 86 ARG A CA 1
ATOM 718 C C . ARG A 1 86 ? -25.693 -5.507 20.068 1.00 80.94 86 ARG A C 1
ATOM 720 O O . ARG A 1 86 ? -26.857 -5.625 19.705 1.00 80.94 86 ARG A O 1
ATOM 727 N N . LEU A 1 87 ? -24.980 -4.404 19.847 1.00 84.00 87 LEU A N 1
ATOM 728 C CA . LEU A 1 87 ? -25.445 -3.231 19.097 1.00 84.00 87 LEU A CA 1
ATOM 729 C C . LEU A 1 87 ? -25.381 -3.418 17.565 1.00 84.00 87 LEU A C 1
ATOM 731 O O . LEU A 1 87 ? -25.661 -2.478 16.824 1.00 84.00 87 LEU A O 1
ATOM 735 N N . GLY A 1 88 ? -25.008 -4.609 17.078 1.00 80.81 88 GLY A N 1
ATOM 736 C CA . GLY A 1 88 ? -24.932 -4.936 15.650 1.00 80.81 88 GLY A CA 1
ATOM 737 C C . GLY A 1 88 ? -23.615 -4.545 14.970 1.00 80.81 88 GLY A C 1
ATOM 738 O O . GLY A 1 88 ? -23.453 -4.758 13.769 1.00 80.81 88 GLY A O 1
ATOM 739 N N . TYR A 1 89 ? -22.642 -4.012 15.712 1.00 79.44 89 TYR A N 1
ATOM 740 C CA . TYR A 1 89 ? -21.329 -3.655 15.182 1.00 79.44 89 TYR A CA 1
ATOM 741 C C . TYR A 1 89 ? -20.362 -4.836 15.299 1.00 79.44 89 TYR A C 1
ATOM 743 O O . TYR A 1 89 ? -19.849 -5.155 16.373 1.00 79.44 89 TYR A O 1
ATOM 751 N N . ARG A 1 90 ? -20.055 -5.478 14.167 1.00 69.75 90 ARG A N 1
ATOM 752 C CA . ARG A 1 90 ? -19.093 -6.587 14.112 1.00 69.75 90 ARG A CA 1
ATOM 753 C C . ARG A 1 90 ? -17.659 -6.051 14.087 1.00 69.75 90 ARG A C 1
ATOM 755 O O . ARG A 1 90 ? -17.080 -5.811 13.033 1.00 69.75 90 ARG A O 1
ATOM 762 N N . VAL A 1 91 ? -17.081 -5.840 15.268 1.00 66.62 91 VAL A N 1
ATOM 763 C CA . VAL A 1 91 ? -15.684 -5.397 15.435 1.00 66.62 91 VAL A CA 1
ATOM 764 C C . VAL A 1 91 ? -14.783 -6.617 15.644 1.00 66.62 91 VAL A C 1
ATOM 766 O O . VAL A 1 91 ? -14.264 -6.839 16.732 1.00 66.62 91 VAL A O 1
ATOM 769 N N . ALA A 1 92 ? -14.700 -7.469 14.621 1.00 60.06 92 ALA A N 1
ATOM 770 C CA . ALA A 1 92 ? -13.684 -8.506 14.412 1.00 60.06 92 ALA A CA 1
ATOM 771 C C . ALA A 1 92 ? -14.045 -9.324 13.160 1.00 60.06 92 ALA A C 1
ATOM 773 O O . ALA A 1 92 ? -15.186 -9.767 13.013 1.00 60.06 92 ALA A O 1
ATOM 774 N N . ALA A 1 93 ? -13.045 -9.521 12.305 1.00 45.31 93 ALA A N 1
ATOM 775 C CA . ALA A 1 93 ? -12.852 -10.702 11.473 1.00 45.31 93 ALA A CA 1
ATOM 776 C C . ALA A 1 93 ? -11.469 -11.242 11.845 1.00 45.31 93 ALA A C 1
ATOM 778 O O . ALA A 1 93 ? -10.575 -10.377 12.073 1.00 45.31 93 ALA A O 1
#

Organism: NCBI:txid68175